Protein AF-A0A7J2HP40-F1 (afdb_monomer_lite)

Secondary structure (DSSP, 8-state):
---HHHHHHHHHHHHHHHHHHHHHHHHHHHHH----TTHHHHHHHHHHHHHHHHHHHHGGGGT--TTTS-HHHHHHHHHHHHHHHHHH-HHHHHHHHHHHHHH-

Foldseek 3Di:
DPDVVVVVVVVCVVVVLVVVVVVVQCVCCVPVVDRDPCVVVVSVVLVVVLLLVLLVVCCVVLVHDPVVDDCVVCVVVSSVSSVVVCVVPVVVVVVSVVVSVVVD

Structure (mmCIF, N/CA/C/O backbone):
data_AF-A0A7J2HP40-F1
#
_entry.id   AF-A0A7J2HP40-F1
#
loop_
_atom_site.group_PDB
_atom_site.id
_atom_site.type_symbol
_atom_site.label_atom_id
_atom_site.label_alt_id
_atom_site.label_comp_id
_atom_site.label_asym_id
_atom_site.label_entity_id
_atom_site.label_seq_id
_atom_site.pdbx_PDB_ins_code
_atom_site.Cartn_x
_atom_site.Cartn_y
_atom_site.Cartn_z
_atom_site.occupancy
_atom_site.B_iso_or_equiv
_atom_site.auth_seq_id
_atom_site.auth_comp_id
_atom_site.auth_asym_id
_atom_site.auth_atom_id
_atom_site.pdbx_PDB_model_num
ATOM 1 N N . MET A 1 1 ? -10.068 -24.746 6.897 1.00 53.28 1 MET A N 1
ATOM 2 C CA . MET A 1 1 ? -9.921 -25.174 5.489 1.00 53.28 1 MET A CA 1
ATOM 3 C C . MET A 1 1 ? -9.202 -24.061 4.757 1.00 53.28 1 MET A C 1
ATOM 5 O O . MET A 1 1 ? -9.600 -22.921 4.938 1.00 53.28 1 MET A O 1
ATOM 9 N N . ILE A 1 2 ? -8.133 -24.363 4.018 1.00 64.50 2 ILE A N 1
ATOM 10 C CA . ILE A 1 2 ? -7.514 -23.382 3.117 1.00 64.50 2 ILE A CA 1
ATOM 11 C C . ILE A 1 2 ? -8.502 -23.160 1.978 1.00 64.50 2 ILE A C 1
ATOM 13 O O . ILE A 1 2 ? -8.853 -24.116 1.286 1.00 64.50 2 ILE A O 1
ATOM 17 N N . ASP A 1 3 ? -8.976 -21.929 1.825 1.00 89.56 3 ASP A N 1
ATOM 18 C CA . ASP A 1 3 ? -9.761 -21.553 0.661 1.00 89.56 3 ASP A CA 1
ATOM 19 C C . ASP A 1 3 ? -8.793 -21.258 -0.489 1.00 89.56 3 ASP A C 1
ATOM 21 O O . ASP A 1 3 ? -8.068 -20.261 -0.486 1.00 89.56 3 ASP A O 1
ATOM 25 N N . VAL A 1 4 ? -8.740 -22.178 -1.453 1.00 92.88 4 VAL A N 1
ATOM 26 C CA . VAL A 1 4 ? -7.866 -22.080 -2.629 1.00 92.88 4 VAL A CA 1
ATOM 27 C C . VAL A 1 4 ? -8.140 -20.790 -3.407 1.00 92.88 4 VAL A C 1
ATOM 29 O O . VAL A 1 4 ? -7.221 -20.223 -3.992 1.00 92.88 4 VAL A O 1
ATOM 32 N N . PHE A 1 5 ? -9.377 -20.289 -3.377 1.00 91.94 5 PHE A N 1
ATOM 33 C CA . PHE A 1 5 ? -9.746 -19.052 -4.050 1.00 91.94 5 PHE A CA 1
ATOM 34 C C . PHE A 1 5 ? -9.066 -17.828 -3.424 1.00 91.94 5 PHE A C 1
ATOM 36 O O . PHE A 1 5 ? -8.462 -17.031 -4.143 1.00 91.94 5 PHE A O 1
ATOM 43 N N . VAL A 1 6 ? -9.096 -17.711 -2.092 1.00 89.75 6 VAL A N 1
ATOM 44 C CA . VAL A 1 6 ? -8.431 -16.617 -1.359 1.00 89.75 6 VAL A CA 1
ATOM 45 C C . VAL A 1 6 ? -6.924 -16.647 -1.606 1.00 89.75 6 VAL A C 1
ATOM 47 O O . VAL A 1 6 ? -6.326 -15.618 -1.899 1.00 89.75 6 VAL A O 1
ATOM 50 N N . LEU A 1 7 ? -6.321 -17.838 -1.600 1.00 92.75 7 LEU A N 1
ATOM 51 C CA . LEU A 1 7 ? -4.894 -17.994 -1.878 1.00 92.75 7 LEU A CA 1
ATOM 52 C C . LEU A 1 7 ? -4.512 -17.512 -3.285 1.00 92.75 7 LEU A C 1
ATOM 54 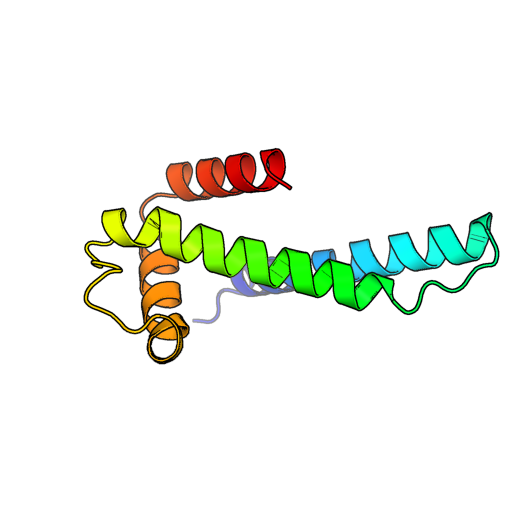O O . LEU A 1 7 ? -3.491 -16.846 -3.453 1.00 92.75 7 LEU A O 1
ATOM 58 N N . ILE A 1 8 ? -5.319 -17.838 -4.298 1.00 95.88 8 ILE A N 1
ATOM 59 C CA . ILE A 1 8 ? -5.086 -17.382 -5.673 1.00 95.88 8 ILE A CA 1
ATOM 60 C C . ILE A 1 8 ? -5.210 -15.857 -5.764 1.00 95.88 8 ILE A C 1
ATOM 62 O O . ILE A 1 8 ? -4.387 -15.228 -6.429 1.00 95.88 8 ILE A O 1
ATOM 66 N N . LEU A 1 9 ? -6.200 -15.260 -5.091 1.00 93.25 9 LEU A N 1
ATOM 67 C CA . LEU A 1 9 ? -6.378 -13.808 -5.054 1.0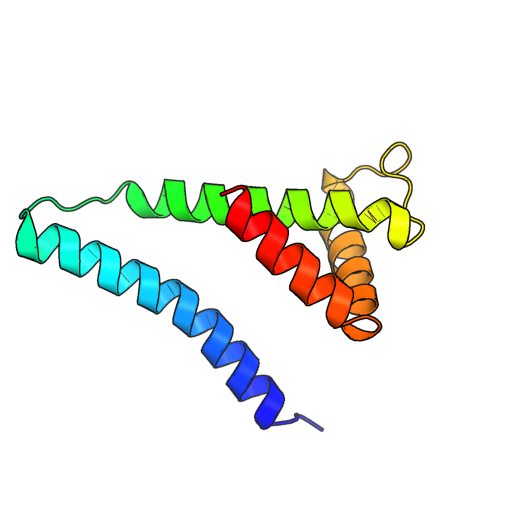0 93.25 9 LEU A CA 1
ATOM 68 C C . LEU A 1 9 ? -5.197 -13.095 -4.392 1.00 93.25 9 LEU A C 1
ATOM 70 O O . LEU A 1 9 ? -4.663 -12.153 -4.977 1.00 93.25 9 LEU A O 1
ATOM 74 N N . ASP A 1 10 ? -4.750 -13.565 -3.229 1.00 91.44 10 ASP A N 1
ATOM 75 C CA . ASP A 1 10 ? -3.609 -12.985 -2.515 1.00 91.44 10 ASP A CA 1
ATOM 76 C C . ASP A 1 10 ? -2.326 -13.093 -3.348 1.00 91.44 10 ASP A C 1
ATOM 78 O O . ASP A 1 10 ? -1.557 -12.132 -3.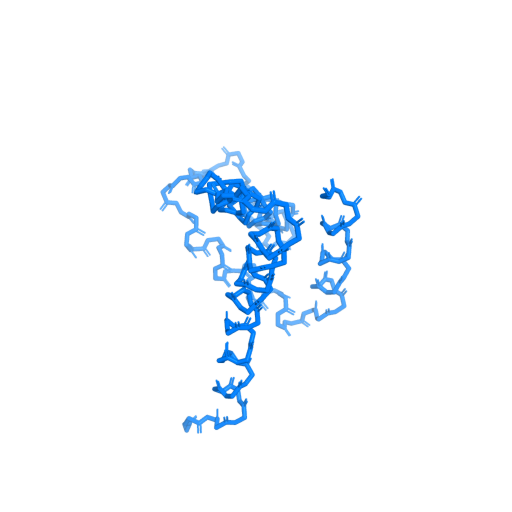466 1.00 91.44 10 ASP A O 1
ATOM 82 N N . PHE A 1 11 ? -2.119 -14.244 -3.995 1.00 94.94 11 PHE A N 1
ATOM 83 C CA . PHE A 1 11 ? -0.998 -14.442 -4.905 1.00 94.94 11 PHE A CA 1
ATOM 84 C C . PHE A 1 11 ? -1.058 -13.489 -6.102 1.00 94.94 11 PHE A C 1
ATOM 86 O O . PHE A 1 11 ? -0.059 -12.845 -6.413 1.00 94.94 11 PHE A O 1
ATOM 93 N N . LEU A 1 12 ? -2.213 -13.368 -6.763 1.00 96.25 12 LEU A N 1
ATOM 94 C CA . LEU A 1 12 ? -2.406 -12.460 -7.897 1.00 96.25 12 LEU A CA 1
ATOM 95 C C . LEU A 1 12 ? -2.175 -11.002 -7.500 1.00 96.25 12 LEU A C 1
ATOM 97 O O . LEU A 1 12 ? -1.515 -10.273 -8.242 1.00 96.25 12 LEU A O 1
ATOM 101 N N . ALA A 1 13 ? -2.681 -10.583 -6.340 1.00 91.81 13 ALA A N 1
ATOM 102 C CA . ALA A 1 13 ? -2.482 -9.238 -5.820 1.00 91.81 13 ALA A CA 1
ATOM 103 C C . ALA A 1 13 ? -0.989 -8.952 -5.614 1.00 91.81 13 ALA A C 1
ATOM 105 O O . ALA A 1 13 ? -0.473 -7.960 -6.129 1.00 91.81 13 ALA A O 1
ATOM 106 N N . PHE A 1 14 ? -0.269 -9.857 -4.945 1.00 92.06 14 PHE A N 1
ATOM 107 C CA . PHE A 1 14 ? 1.164 -9.702 -4.706 1.00 92.06 14 PHE A CA 1
ATOM 108 C C . PHE A 1 14 ? 1.975 -9.749 -6.008 1.00 92.06 14 PHE A C 1
ATOM 110 O O . PHE A 1 14 ? 2.816 -8.887 -6.251 1.00 92.06 14 PHE A O 1
ATOM 117 N N . PHE A 1 15 ? 1.686 -10.706 -6.891 1.00 96.06 15 PHE A N 1
ATOM 118 C CA . PHE A 1 15 ? 2.350 -10.860 -8.185 1.00 96.06 15 PHE A CA 1
ATOM 119 C C . PHE A 1 15 ? 2.180 -9.624 -9.076 1.00 96.06 15 PHE A C 1
ATOM 121 O O . PHE A 1 15 ? 3.145 -9.175 -9.696 1.00 96.06 15 PHE A O 1
ATOM 128 N N . SER A 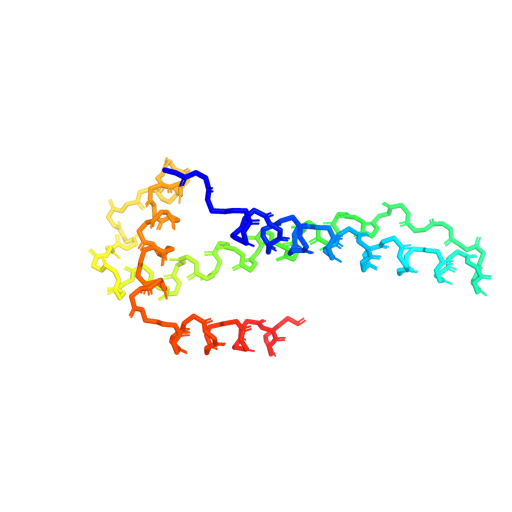1 16 ? 0.982 -9.032 -9.102 1.00 95.31 16 SER A N 1
ATOM 129 C CA . SER A 1 16 ? 0.673 -7.864 -9.936 1.00 95.31 16 SER A CA 1
ATOM 130 C C . SER A 1 16 ? 1.555 -6.658 -9.606 1.00 95.31 16 SER A C 1
ATOM 132 O O . SER A 1 16 ? 1.993 -5.954 -10.515 1.00 95.31 16 SER A O 1
ATOM 134 N N . ILE A 1 17 ? 1.885 -6.451 -8.327 1.00 91.75 17 ILE A N 1
ATOM 135 C CA . ILE A 1 17 ? 2.773 -5.369 -7.870 1.00 91.75 17 ILE A CA 1
ATOM 136 C C . ILE A 1 17 ? 4.156 -5.498 -8.532 1.00 91.75 17 ILE A C 1
ATOM 138 O O . ILE A 1 17 ? 4.665 -4.537 -9.116 1.00 91.75 17 ILE A O 1
ATOM 142 N N . TYR A 1 18 ? 4.750 -6.696 -8.504 1.00 91.69 18 TYR A N 1
ATOM 143 C CA . TYR A 1 18 ? 6.057 -6.951 -9.123 1.00 91.69 18 TYR A CA 1
ATOM 144 C C . TYR A 1 18 ? 5.995 -6.968 -10.647 1.00 91.69 18 TYR A C 1
ATOM 146 O O . TYR A 1 18 ? 6.944 -6.534 -11.302 1.00 91.69 18 TYR A O 1
ATOM 154 N N . LEU A 1 19 ? 4.884 -7.435 -11.218 1.00 95.25 19 LEU A N 1
ATOM 155 C CA . LEU A 1 19 ? 4.668 -7.430 -12.659 1.00 95.25 19 LEU A CA 1
ATOM 156 C C . LEU A 1 19 ? 4.674 -5.997 -13.207 1.00 95.25 19 LEU A C 1
ATOM 158 O O . LEU A 1 19 ? 5.392 -5.720 -14.167 1.00 95.25 19 LEU A O 1
ATOM 162 N N . ILE A 1 20 ? 3.942 -5.076 -12.568 1.00 93.06 20 ILE A N 1
ATOM 163 C CA . ILE A 1 20 ? 3.909 -3.655 -12.948 1.00 93.06 20 ILE A CA 1
ATOM 164 C C . ILE A 1 20 ? 5.319 -3.055 -12.895 1.00 93.06 20 ILE A C 1
ATOM 166 O O . ILE A 1 20 ? 5.755 -2.403 -13.846 1.00 93.06 20 ILE A O 1
ATOM 170 N N . LEU A 1 21 ? 6.058 -3.313 -11.812 1.00 91.62 21 LEU A N 1
ATOM 171 C CA . LEU A 1 21 ? 7.424 -2.819 -11.651 1.00 91.62 21 LEU A CA 1
ATOM 172 C C . LEU A 1 21 ? 8.366 -3.368 -12.736 1.00 91.62 21 LEU A C 1
ATOM 174 O O . LEU A 1 21 ? 9.124 -2.607 -13.338 1.00 91.62 21 LEU A O 1
ATOM 178 N N . SER A 1 22 ? 8.296 -4.672 -13.017 1.00 91.75 22 SER A N 1
ATOM 179 C CA . SER A 1 22 ? 9.127 -5.332 -14.027 1.00 91.75 22 SER A CA 1
ATOM 180 C C . SER A 1 22 ? 8.836 -4.813 -15.434 1.00 91.75 22 SER A C 1
ATOM 182 O O . SER A 1 22 ? 9.765 -4.464 -16.161 1.00 91.75 22 SER A O 1
ATOM 184 N N . ILE A 1 23 ? 7.559 -4.691 -15.809 1.00 93.31 23 ILE A N 1
ATOM 185 C CA . ILE A 1 23 ? 7.162 -4.132 -17.106 1.00 93.31 23 ILE A CA 1
ATOM 186 C C . ILE A 1 23 ? 7.661 -2.690 -17.226 1.00 93.31 23 ILE A C 1
ATOM 188 O O . ILE A 1 23 ? 8.268 -2.345 -18.232 1.00 93.31 23 ILE A O 1
ATOM 192 N N . SER A 1 24 ? 7.481 -1.865 -16.191 1.00 91.38 24 SER A N 1
ATOM 193 C CA . SER A 1 24 ? 7.931 -0.469 -16.189 1.00 91.38 24 SER A CA 1
ATOM 194 C C . SER A 1 24 ? 9.451 -0.330 -16.363 1.00 91.38 24 SER A C 1
ATOM 196 O O . SER A 1 24 ? 9.915 0.552 -17.086 1.00 91.38 24 SER A O 1
ATOM 198 N N . LEU A 1 25 ? 10.243 -1.192 -15.718 1.00 90.00 25 LEU A N 1
ATOM 199 C CA . LEU A 1 25 ? 11.703 -1.213 -15.863 1.00 90.00 25 LEU A CA 1
ATOM 200 C C . LEU A 1 25 ? 12.139 -1.685 -17.252 1.00 90.00 25 LEU A C 1
ATOM 202 O O . LEU A 1 25 ? 12.991 -1.053 -17.871 1.00 90.00 25 LEU A O 1
ATOM 206 N N . ASN A 1 26 ? 11.538 -2.765 -17.753 1.00 90.94 26 ASN A N 1
ATOM 207 C CA . ASN A 1 26 ? 11.845 -3.295 -19.079 1.00 90.94 26 ASN A CA 1
ATOM 208 C C . ASN A 1 26 ? 11.446 -2.320 -20.191 1.00 90.94 26 ASN A C 1
ATOM 210 O O . ASN A 1 26 ? 12.140 -2.235 -21.199 1.00 90.94 26 ASN A O 1
ATOM 214 N N . LEU A 1 27 ? 10.366 -1.558 -20.000 1.00 90.88 27 LEU A N 1
ATOM 215 C CA . LEU A 1 27 ? 9.936 -0.524 -20.936 1.00 90.88 27 LEU A CA 1
ATOM 216 C C . LEU A 1 27 ? 10.942 0.631 -20.984 1.00 90.88 27 LEU A C 1
ATOM 218 O O . LEU A 1 27 ? 11.375 1.021 -22.063 1.00 90.88 27 LEU A O 1
ATOM 222 N N . GLU A 1 28 ? 11.362 1.148 -19.828 1.00 89.69 28 GLU A N 1
ATOM 223 C CA . GLU A 1 28 ? 12.390 2.195 -19.773 1.00 89.69 28 GLU A CA 1
ATOM 224 C C . GLU A 1 28 ? 13.704 1.722 -20.379 1.00 89.69 28 GLU A C 1
ATOM 226 O O . GLU A 1 28 ? 14.262 2.402 -21.238 1.00 89.69 28 GLU A O 1
ATOM 231 N N . TYR A 1 29 ? 14.176 0.540 -19.990 1.00 89.44 29 TYR A N 1
ATOM 232 C CA . TYR A 1 29 ? 15.420 0.004 -20.518 1.00 89.44 29 TYR A CA 1
ATOM 233 C C . TYR A 1 29 ? 15.326 -0.279 -22.022 1.00 89.44 29 TYR A C 1
ATOM 235 O O . TYR A 1 29 ? 16.240 0.060 -22.766 1.00 89.44 29 TYR A O 1
ATOM 243 N N . GLY A 1 30 ? 14.205 -0.832 -22.488 1.00 88.38 30 GLY A N 1
ATOM 244 C CA . GLY A 1 30 ? 13.990 -1.163 -23.894 1.00 88.38 30 GLY A CA 1
ATOM 245 C C . GLY A 1 30 ? 13.889 0.058 -24.810 1.00 88.38 30 GLY A C 1
ATOM 246 O O . GLY A 1 30 ? 14.460 0.043 -25.896 1.00 88.38 30 GLY A O 1
ATOM 247 N N . TYR A 1 31 ? 13.196 1.120 -24.385 1.00 88.75 31 TYR A N 1
ATOM 248 C CA . TYR A 1 31 ? 12.993 2.316 -25.215 1.00 88.75 31 TYR A CA 1
ATOM 249 C C . TYR A 1 31 ? 14.078 3.381 -25.047 1.00 88.75 31 TYR A C 1
ATOM 251 O O . TYR A 1 31 ? 14.382 4.090 -26.003 1.00 88.75 31 TYR A O 1
ATOM 259 N N . THR A 1 32 ? 14.647 3.526 -23.849 1.00 87.81 32 THR A N 1
ATOM 260 C CA . THR A 1 32 ? 15.621 4.593 -23.549 1.00 87.81 32 THR A CA 1
ATOM 261 C C . THR A 1 32 ? 17.055 4.083 -23.433 1.00 87.81 32 THR A C 1
ATOM 263 O O . THR A 1 32 ? 17.987 4.880 -23.496 1.00 87.81 32 THR A O 1
ATOM 266 N N . GLY A 1 33 ? 17.257 2.773 -23.247 1.00 87.50 33 GLY A N 1
ATOM 267 C CA . GLY A 1 33 ? 18.573 2.178 -22.998 1.00 87.50 33 GLY A CA 1
ATOM 268 C C . GLY A 1 33 ? 19.148 2.470 -21.607 1.00 87.50 33 GLY A C 1
ATOM 269 O O . GLY A 1 33 ? 20.266 2.046 -21.315 1.00 87.50 33 GLY A O 1
ATOM 270 N N . ILE A 1 34 ? 18.418 3.185 -20.741 1.00 86.88 34 ILE A N 1
ATOM 271 C CA . ILE A 1 34 ? 18.902 3.619 -19.426 1.00 86.88 34 ILE A CA 1
ATOM 272 C C . ILE A 1 34 ? 18.376 2.668 -18.340 1.00 86.88 34 ILE A C 1
ATOM 274 O O . ILE A 1 34 ? 17.164 2.591 -18.125 1.00 86.88 34 ILE A O 1
ATOM 278 N N . PRO A 1 35 ? 19.252 1.950 -17.613 1.00 82.00 35 PRO A N 1
ATOM 279 C CA . PRO A 1 35 ? 18.826 1.119 -16.496 1.00 82.00 35 PRO A CA 1
ATOM 280 C C . PRO A 1 35 ? 18.547 1.982 -15.254 1.00 82.00 35 PRO A C 1
ATOM 282 O O . PRO A 1 35 ? 19.457 2.544 -14.644 1.00 82.00 35 PRO A O 1
ATOM 285 N N . ASN A 1 36 ? 17.278 2.075 -14.849 1.00 82.75 36 ASN A N 1
ATOM 286 C CA . ASN A 1 36 ? 16.858 2.854 -13.682 1.00 82.75 36 ASN A CA 1
ATOM 287 C C . ASN A 1 36 ? 16.840 2.010 -12.396 1.00 82.75 36 ASN A C 1
ATOM 289 O O . ASN A 1 36 ? 15.790 1.589 -11.909 1.00 82.75 36 ASN A O 1
ATOM 293 N N . PHE A 1 37 ? 18.022 1.780 -11.820 1.00 76.94 37 PHE A N 1
ATOM 294 C CA . PHE A 1 37 ? 18.166 1.024 -10.568 1.00 76.94 37 PHE A CA 1
ATOM 295 C C . PHE A 1 37 ? 17.489 1.702 -9.364 1.00 76.94 37 PHE A C 1
ATOM 297 O O . PHE A 1 37 ? 17.047 1.024 -8.438 1.00 76.94 37 PHE A O 1
ATOM 304 N N . GLY A 1 38 ? 17.364 3.034 -9.382 1.00 83.31 38 GLY A N 1
ATOM 305 C CA . GLY A 1 38 ? 16.756 3.814 -8.300 1.00 83.31 38 GLY A CA 1
ATOM 306 C C . GLY A 1 38 ? 15.227 3.738 -8.243 1.00 83.31 38 GLY A C 1
ATOM 307 O O . GLY A 1 38 ? 14.641 4.086 -7.220 1.00 83.31 38 GLY A O 1
ATOM 308 N N . LYS A 1 39 ? 14.557 3.251 -9.296 1.00 88.06 39 LYS A N 1
ATOM 309 C CA . LYS A 1 39 ? 13.087 3.197 -9.367 1.00 88.06 39 LYS A CA 1
ATOM 310 C C . LYS A 1 39 ? 12.458 2.390 -8.228 1.00 88.06 39 LYS A C 1
ATOM 312 O O . LYS A 1 39 ? 11.410 2.771 -7.711 1.00 88.06 39 LYS A O 1
ATOM 317 N N . VAL A 1 40 ? 13.105 1.302 -7.805 1.00 88.50 40 VAL A N 1
ATOM 318 C CA . VAL A 1 40 ? 12.598 0.439 -6.724 1.00 88.50 40 VAL A CA 1
ATOM 319 C C . VAL A 1 40 ? 12.499 1.203 -5.399 1.00 88.50 40 VAL A C 1
ATOM 321 O O . VAL A 1 40 ? 11.559 0.979 -4.641 1.00 88.50 40 VAL A O 1
ATOM 324 N N . LEU A 1 41 ? 13.411 2.151 -5.143 1.00 89.12 41 LEU A N 1
ATOM 325 C CA . LEU A 1 41 ? 13.374 2.991 -3.943 1.00 89.12 41 LEU A CA 1
ATOM 326 C C . LEU A 1 41 ? 12.130 3.886 -3.927 1.00 89.12 41 LEU A C 1
ATOM 328 O O . LEU A 1 41 ? 11.436 3.946 -2.916 1.00 89.12 41 LEU A O 1
ATOM 332 N N . PHE A 1 42 ? 11.823 4.546 -5.047 1.00 88.50 42 PHE A N 1
ATOM 333 C CA . PHE A 1 42 ? 10.630 5.389 -5.166 1.00 88.50 42 PHE A CA 1
ATOM 334 C C . PHE A 1 42 ? 9.343 4.568 -5.066 1.00 88.50 42 PHE A C 1
ATOM 336 O O . PHE A 1 42 ? 8.398 4.982 -4.397 1.00 88.50 42 PHE A O 1
ATOM 343 N N . PHE A 1 43 ? 9.333 3.369 -5.654 1.00 89.50 43 PHE A N 1
ATOM 344 C CA . PHE A 1 43 ? 8.214 2.439 -5.542 1.00 89.50 43 PHE A CA 1
ATOM 345 C C . PHE A 1 43 ? 7.967 2.009 -4.086 1.00 89.50 43 PHE A C 1
ATOM 347 O O . PHE A 1 43 ? 6.843 2.093 -3.591 1.00 89.50 43 PHE A O 1
ATOM 354 N N . ALA A 1 44 ? 9.025 1.615 -3.369 1.00 90.00 44 ALA A N 1
ATOM 355 C CA . ALA A 1 44 ? 8.946 1.262 -1.954 1.00 90.00 44 ALA A CA 1
ATOM 356 C C . ALA A 1 44 ? 8.515 2.458 -1.088 1.00 90.00 44 ALA A C 1
ATOM 358 O O . ALA A 1 44 ? 7.660 2.314 -0.217 1.00 90.00 44 ALA A O 1
ATOM 359 N N . GLY A 1 45 ? 9.052 3.652 -1.360 1.00 92.38 45 GLY A N 1
ATOM 360 C CA . GLY A 1 45 ? 8.671 4.888 -0.676 1.00 92.38 45 GLY A CA 1
ATOM 361 C C . GLY A 1 45 ? 7.180 5.204 -0.815 1.00 92.38 45 GLY A C 1
ATOM 362 O O . GLY A 1 45 ? 6.530 5.522 0.182 1.00 92.38 45 GLY A O 1
ATOM 363 N N . GLY A 1 46 ? 6.616 5.038 -2.016 1.00 90.38 46 GLY A N 1
ATOM 364 C CA . GLY A 1 46 ? 5.177 5.159 -2.253 1.00 90.38 46 GLY A CA 1
ATOM 365 C C . GLY A 1 46 ? 4.373 4.127 -1.458 1.00 90.38 46 GLY A C 1
ATOM 366 O O . GLY A 1 46 ? 3.464 4.494 -0.716 1.00 90.38 46 GLY A O 1
ATOM 367 N N . ALA A 1 47 ? 4.758 2.849 -1.528 1.00 89.69 47 ALA A N 1
ATOM 368 C CA . ALA A 1 47 ? 4.074 1.767 -0.818 1.00 89.69 47 ALA A CA 1
ATOM 369 C C . ALA A 1 47 ? 4.058 1.971 0.710 1.00 89.69 47 ALA A C 1
ATOM 371 O O . ALA A 1 47 ? 3.010 1.833 1.345 1.00 89.69 47 ALA A O 1
ATOM 372 N N . PHE A 1 48 ? 5.192 2.355 1.306 1.00 90.56 48 PHE A N 1
ATOM 373 C CA . PHE A 1 48 ? 5.276 2.633 2.742 1.00 90.56 48 PHE A CA 1
ATOM 374 C C . PHE A 1 48 ? 4.464 3.865 3.142 1.00 90.56 48 PHE A C 1
ATOM 376 O O . PHE A 1 48 ? 3.775 3.835 4.163 1.00 90.56 48 PHE A O 1
ATOM 383 N N . THR A 1 49 ? 4.506 4.926 2.331 1.00 91.88 49 THR A N 1
ATOM 384 C CA . THR A 1 49 ? 3.722 6.143 2.574 1.00 91.88 49 THR A CA 1
ATOM 385 C C . THR A 1 49 ? 2.231 5.837 2.567 1.00 91.88 49 THR A C 1
ATOM 387 O O . THR A 1 49 ? 1.546 6.132 3.543 1.00 91.88 49 THR A O 1
ATOM 390 N N . VAL A 1 50 ? 1.735 5.185 1.513 1.00 92.19 50 VAL A N 1
ATOM 391 C CA . VAL A 1 50 ? 0.314 4.851 1.361 1.00 92.19 50 VAL A CA 1
ATOM 392 C C . VAL A 1 50 ? -0.152 3.909 2.474 1.00 92.19 50 VAL A C 1
ATOM 394 O O . VAL A 1 50 ? -1.189 4.163 3.083 1.00 92.19 50 VAL A O 1
ATOM 397 N N . GLY A 1 51 ? 0.626 2.875 2.816 1.00 90.44 51 GLY A N 1
ATOM 398 C CA . GLY A 1 51 ? 0.281 1.946 3.898 1.00 90.44 51 GLY A CA 1
ATOM 399 C C . GLY A 1 51 ? 0.206 2.618 5.275 1.00 90.44 51 GLY A C 1
ATOM 400 O O . GLY A 1 51 ? -0.742 2.398 6.038 1.00 90.44 51 GLY A O 1
ATOM 401 N N . ALA A 1 52 ? 1.169 3.492 5.587 1.00 90.12 52 ALA A N 1
ATOM 402 C CA . ALA A 1 52 ? 1.162 4.255 6.833 1.00 90.12 52 ALA A CA 1
ATOM 403 C C . ALA A 1 52 ? -0.004 5.253 6.885 1.00 90.12 52 ALA A C 1
ATOM 405 O O . ALA A 1 52 ? -0.653 5.400 7.922 1.00 90.12 52 ALA A O 1
ATOM 406 N N . LEU A 1 53 ? -0.282 5.928 5.770 1.00 92.31 53 LEU A N 1
ATOM 407 C CA . LEU A 1 53 ? -1.311 6.955 5.671 1.00 92.31 53 LEU A CA 1
ATOM 408 C C . LEU A 1 53 ? -2.717 6.342 5.752 1.00 92.31 53 LEU A C 1
ATOM 410 O O . LEU A 1 53 ? -3.528 6.812 6.548 1.00 92.31 53 LEU A O 1
ATOM 414 N N . ALA A 1 54 ? -2.970 5.232 5.051 1.00 92.44 54 ALA A N 1
ATOM 415 C CA . ALA A 1 54 ? -4.220 4.474 5.141 1.00 92.44 54 ALA A CA 1
ATOM 416 C C . ALA A 1 54 ? -4.538 4.064 6.587 1.00 92.44 54 ALA A C 1
ATOM 418 O O . ALA A 1 54 ? -5.630 4.324 7.096 1.00 92.44 54 ALA A O 1
ATOM 419 N N . SER A 1 55 ? -3.547 3.482 7.271 1.00 91.19 55 SER A N 1
ATOM 420 C CA . SER A 1 55 ? -3.695 3.006 8.649 1.00 91.19 55 SER A CA 1
ATOM 421 C C . SER A 1 55 ? -4.014 4.143 9.620 1.00 91.19 55 SER A C 1
ATOM 423 O O . SER A 1 55 ? -4.795 3.963 10.550 1.00 91.19 55 SER A O 1
ATOM 425 N N . ARG A 1 56 ? -3.437 5.333 9.405 1.00 90.12 56 ARG A N 1
ATOM 426 C CA . ARG A 1 56 ? -3.673 6.515 10.247 1.00 90.12 56 ARG A CA 1
ATOM 427 C C . ARG A 1 56 ? -5.016 7.177 9.972 1.00 90.12 56 ARG A C 1
ATOM 429 O O . ARG A 1 56 ? -5.685 7.554 10.922 1.00 90.12 56 ARG A O 1
ATOM 436 N N . ILE A 1 57 ? -5.435 7.293 8.714 1.00 92.00 57 ILE A N 1
ATOM 437 C CA . ILE A 1 57 ? -6.750 7.871 8.395 1.00 92.00 57 ILE A CA 1
ATOM 438 C C . ILE A 1 57 ? -7.873 7.029 9.005 1.00 92.00 57 ILE A C 1
ATOM 440 O O . ILE A 1 57 ? -8.842 7.579 9.521 1.00 92.00 57 ILE A O 1
ATOM 444 N N . ILE A 1 58 ? -7.734 5.703 8.976 1.00 93.06 58 ILE A N 1
ATOM 445 C CA . ILE A 1 58 ? -8.770 4.789 9.463 1.00 93.06 58 ILE A CA 1
ATOM 446 C C . ILE A 1 58 ? -8.686 4.542 10.972 1.00 93.06 58 ILE A C 1
ATOM 448 O O . ILE A 1 58 ? -9.702 4.213 11.576 1.00 93.06 58 ILE A O 1
ATOM 452 N N . ALA A 1 59 ? -7.538 4.768 11.618 1.00 91.12 59 ALA A 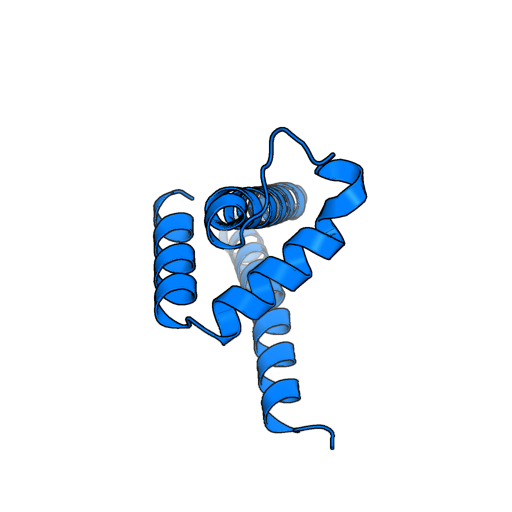N 1
ATOM 453 C CA . ALA A 1 59 ? -7.367 4.545 13.058 1.00 91.12 59 ALA A CA 1
ATOM 454 C C . ALA A 1 59 ? -8.498 5.121 13.946 1.00 91.12 59 ALA A C 1
ATOM 456 O O . ALA A 1 59 ? -9.017 4.362 14.771 1.00 91.12 59 ALA A O 1
ATOM 457 N N . PRO A 1 60 ? -8.967 6.376 13.762 1.00 88.81 60 PRO A N 1
ATOM 458 C CA . PRO A 1 60 ? -10.069 6.919 14.558 1.00 88.81 60 PRO A CA 1
ATOM 459 C C . PRO A 1 60 ? -11.384 6.154 14.370 1.00 88.81 60 PRO A C 1
ATOM 461 O O . PRO A 1 60 ? -12.127 5.967 15.330 1.00 88.81 60 PRO A O 1
ATOM 464 N N . LEU A 1 61 ? -11.657 5.667 13.153 1.00 88.50 61 LEU A N 1
ATOM 465 C CA . LEU A 1 61 ? -12.866 4.898 12.836 1.00 88.50 61 LEU A CA 1
ATOM 466 C C . LEU A 1 61 ? -12.852 3.502 13.471 1.00 88.50 61 LEU A C 1
ATOM 468 O O . LEU A 1 61 ? -13.908 2.945 13.746 1.00 88.50 61 LEU A O 1
ATOM 472 N N . VAL A 1 62 ? -11.666 2.964 13.768 1.00 88.56 62 VAL A N 1
ATOM 473 C CA . VAL A 1 62 ? -11.490 1.674 14.460 1.00 88.56 62 VAL A CA 1
ATOM 474 C C . VAL A 1 62 ? -11.367 1.855 15.984 1.00 88.56 62 VAL A C 1
ATOM 476 O O . VAL A 1 62 ? -10.985 0.936 16.713 1.00 88.56 62 VAL A O 1
ATOM 479 N N . GLY A 1 63 ? -11.676 3.053 16.494 1.00 85.50 63 GLY A N 1
ATOM 480 C CA . GLY A 1 63 ? -11.628 3.375 17.921 1.00 85.50 63 GLY A CA 1
ATOM 481 C C . GLY A 1 63 ? -10.207 3.445 18.486 1.00 85.50 63 GLY A C 1
ATOM 482 O O . GLY A 1 63 ? -10.004 3.231 19.679 1.00 85.50 63 GLY A O 1
ATOM 483 N N . VAL A 1 64 ? -9.209 3.694 17.634 1.00 85.88 64 VAL A N 1
ATOM 484 C CA . VAL A 1 64 ? -7.813 3.867 18.035 1.00 85.88 64 VAL A CA 1
ATOM 485 C C . VAL A 1 64 ? -7.462 5.351 18.038 1.00 85.88 64 VAL A C 1
ATOM 487 O O . VAL A 1 64 ? -7.435 6.000 16.992 1.00 85.88 64 VAL A O 1
ATOM 490 N N . ASN A 1 65 ? -7.136 5.880 19.219 1.00 83.38 65 ASN A N 1
ATOM 491 C CA . ASN A 1 65 ? -6.630 7.239 19.344 1.00 83.38 65 ASN A CA 1
ATOM 492 C C . ASN A 1 65 ? -5.130 7.285 19.016 1.00 83.38 65 ASN A C 1
ATOM 494 O O . ASN A 1 65 ? -4.297 6.780 19.765 1.00 83.38 65 ASN A O 1
ATOM 498 N N . LEU A 1 66 ? -4.775 7.919 17.899 1.00 79.50 66 LEU A N 1
ATOM 499 C CA . LEU A 1 66 ? -3.387 8.059 17.444 1.00 79.50 66 LEU A CA 1
ATOM 500 C C . LEU A 1 66 ? -2.493 8.838 18.421 1.00 79.50 66 LEU A C 1
ATOM 502 O O . LEU A 1 66 ? -1.279 8.673 18.373 1.00 79.50 66 LEU A O 1
ATOM 506 N N . ALA A 1 67 ? -3.067 9.676 19.289 1.00 78.25 67 ALA A N 1
ATOM 507 C CA . ALA A 1 67 ? -2.308 10.445 20.276 1.00 78.25 67 ALA A CA 1
ATOM 508 C C . ALA A 1 67 ? -1.835 9.596 21.469 1.00 78.25 67 ALA A C 1
ATOM 510 O O . ALA A 1 67 ? -0.882 9.964 22.150 1.00 78.25 67 ALA A O 1
ATOM 511 N N . GLU A 1 68 ? -2.496 8.467 21.724 1.00 77.00 68 GLU A N 1
ATOM 512 C CA . GLU A 1 68 ? -2.253 7.620 22.898 1.00 77.00 68 GLU A CA 1
ATOM 513 C C . GLU A 1 68 ? -1.382 6.400 22.575 1.00 77.00 68 GLU A C 1
ATOM 515 O O . GLU A 1 68 ? -0.870 5.743 23.483 1.00 77.00 68 GLU A O 1
ATOM 520 N N . ILE A 1 69 ? -1.198 6.084 21.288 1.00 78.19 69 ILE A N 1
ATOM 521 C CA . ILE A 1 69 ? -0.499 4.877 20.846 1.00 78.19 69 ILE A CA 1
ATOM 522 C C . ILE A 1 69 ? 0.770 5.239 20.085 1.00 78.19 69 ILE A C 1
ATOM 524 O O . ILE A 1 69 ? 0.745 5.974 19.100 1.00 78.19 69 ILE A O 1
ATOM 528 N N . ASP A 1 70 ? 1.881 4.625 20.488 1.00 83.31 70 ASP A N 1
ATOM 529 C CA . ASP A 1 70 ? 3.109 4.649 19.703 1.00 83.31 70 ASP A CA 1
ATOM 530 C C . ASP A 1 70 ? 2.926 3.830 18.414 1.00 83.31 70 ASP A C 1
ATOM 532 O O . ASP A 1 70 ? 2.980 2.594 18.404 1.00 83.31 70 ASP A O 1
ATOM 536 N N . PHE A 1 71 ? 2.703 4.541 17.309 1.00 81.06 71 PHE A N 1
ATOM 537 C CA . PHE A 1 71 ? 2.504 3.945 15.992 1.00 81.06 71 PHE A CA 1
ATOM 538 C C . PHE A 1 71 ? 3.688 3.073 15.565 1.00 81.06 71 PHE A C 1
ATOM 540 O O . PHE A 1 71 ? 3.480 2.046 14.927 1.00 81.06 71 PHE A O 1
ATOM 547 N N . VAL A 1 72 ? 4.925 3.438 15.915 1.00 83.19 72 VAL A N 1
ATOM 548 C CA . VAL A 1 72 ? 6.109 2.676 15.492 1.00 83.19 72 VAL A CA 1
ATOM 549 C C . VAL A 1 72 ? 6.080 1.288 16.120 1.00 83.19 72 VAL A C 1
ATOM 551 O O . VAL A 1 72 ? 6.299 0.294 15.428 1.00 83.19 72 VAL A O 1
ATOM 554 N N . LYS A 1 73 ? 5.724 1.206 17.404 1.00 86.12 73 LYS A N 1
ATOM 555 C CA . LYS A 1 73 ? 5.677 -0.052 18.153 1.00 86.12 73 LYS A CA 1
ATOM 556 C C . LYS A 1 73 ? 4.443 -0.904 17.841 1.00 86.12 73 LYS A C 1
ATOM 558 O O . LYS A 1 73 ? 4.539 -2.128 17.839 1.00 86.12 73 LYS A O 1
ATOM 563 N N . TYR A 1 74 ? 3.298 -0.277 17.570 1.00 86.56 74 TYR A N 1
ATOM 564 C CA . TYR A 1 74 ? 2.009 -0.966 17.421 1.00 86.56 74 TYR A CA 1
ATOM 565 C C . TYR A 1 74 ? 1.443 -0.956 15.992 1.00 86.56 74 TYR A C 1
ATOM 567 O O . TYR A 1 74 ? 0.268 -1.277 15.803 1.00 86.56 74 TYR A O 1
ATOM 575 N N . ASN A 1 75 ? 2.257 -0.642 14.975 1.00 87.38 75 ASN A N 1
ATOM 576 C CA . ASN A 1 75 ? 1.810 -0.594 13.575 1.00 87.38 75 ASN A CA 1
ATOM 577 C C . ASN A 1 75 ? 1.120 -1.896 13.125 1.00 87.38 75 ASN A C 1
ATOM 579 O O . ASN A 1 75 ? 0.063 -1.836 12.504 1.00 87.38 75 ASN A O 1
ATOM 583 N N . ALA A 1 76 ? 1.658 -3.061 13.499 1.00 88.25 76 ALA A N 1
ATOM 584 C CA . ALA A 1 76 ? 1.113 -4.352 13.087 1.00 88.25 76 ALA A CA 1
ATOM 585 C C . ALA A 1 76 ? -0.261 -4.611 13.719 1.00 88.25 76 ALA A C 1
ATOM 587 O O . ALA A 1 76 ? -1.183 -5.068 13.049 1.00 88.25 76 ALA A O 1
ATOM 588 N N . PHE A 1 77 ? -0.423 -4.256 14.997 1.00 89.19 77 PHE A N 1
ATOM 589 C CA . PHE A 1 77 ? -1.704 -4.360 15.694 1.00 89.19 77 PHE A CA 1
ATOM 590 C C . PHE A 1 77 ? -2.763 -3.447 15.068 1.00 89.19 77 PHE A C 1
ATOM 592 O O . PHE A 1 77 ? -3.895 -3.875 14.838 1.00 89.19 77 PHE A O 1
ATOM 599 N N . LEU A 1 78 ? -2.388 -2.203 14.753 1.00 90.50 78 LEU A N 1
ATOM 600 C CA . LEU A 1 78 ? -3.273 -1.270 14.066 1.00 90.50 78 LEU A CA 1
ATOM 601 C C . LEU A 1 78 ? -3.635 -1.775 12.664 1.00 90.50 78 LEU A C 1
ATOM 603 O O . LEU A 1 78 ? -4.804 -1.736 12.301 1.00 90.50 78 LEU A O 1
ATOM 607 N N . GLY A 1 79 ? -2.669 -2.310 11.915 1.00 90.06 79 GLY A N 1
ATOM 608 C CA . GLY A 1 79 ? -2.896 -2.891 10.593 1.00 90.06 79 GLY A CA 1
ATOM 609 C C . GLY A 1 79 ? -3.921 -4.024 10.620 1.00 90.06 79 GLY A C 1
ATOM 610 O O . GLY A 1 79 ? -4.858 -4.011 9.832 1.00 90.06 79 GLY A O 1
ATOM 611 N N . ILE A 1 80 ? -3.822 -4.949 11.581 1.00 91.56 80 ILE A N 1
ATOM 612 C CA . ILE A 1 80 ? -4.807 -6.034 11.748 1.00 91.56 80 ILE A CA 1
ATOM 613 C C . ILE A 1 80 ? -6.204 -5.465 12.029 1.00 91.56 80 ILE A C 1
ATOM 615 O O . ILE A 1 80 ? -7.183 -5.882 11.413 1.00 91.56 80 ILE A O 1
ATOM 619 N N . LYS A 1 81 ? -6.301 -4.488 12.937 1.00 92.50 81 LYS A N 1
ATOM 620 C CA . LYS A 1 81 ? -7.565 -3.818 13.266 1.00 92.50 81 LYS A CA 1
ATOM 621 C C . LYS A 1 81 ? -8.193 -3.128 12.052 1.00 92.50 81 LYS A C 1
ATOM 623 O O . LYS A 1 81 ? -9.388 -3.279 11.818 1.00 92.50 81 LYS A O 1
ATOM 628 N N . VAL A 1 82 ? -7.389 -2.408 11.275 1.00 93.06 82 VAL A N 1
ATOM 629 C CA . VAL A 1 82 ? -7.816 -1.726 10.045 1.00 93.06 82 VAL A CA 1
ATOM 630 C C . VAL A 1 82 ? -8.264 -2.736 8.985 1.00 93.06 82 VAL A C 1
ATOM 632 O O . VAL A 1 82 ? -9.320 -2.553 8.388 1.00 93.06 82 VAL A O 1
ATOM 635 N N . THR A 1 83 ? -7.528 -3.833 8.795 1.00 92.75 83 THR A N 1
ATOM 636 C CA . THR A 1 83 ? -7.907 -4.905 7.862 1.00 92.75 83 THR A CA 1
ATOM 637 C C . THR A 1 83 ? -9.239 -5.546 8.242 1.00 92.75 83 THR A C 1
ATOM 639 O O . THR A 1 83 ? -10.091 -5.726 7.377 1.00 92.75 83 THR A O 1
ATOM 642 N N . ASN A 1 84 ? -9.460 -5.838 9.526 1.00 93.50 84 ASN A N 1
ATOM 643 C CA . ASN A 1 84 ? -10.739 -6.383 9.988 1.00 93.50 84 ASN A CA 1
ATOM 644 C C . ASN A 1 84 ? -11.889 -5.394 9.749 1.00 93.50 84 ASN A C 1
ATOM 646 O O . ASN A 1 84 ? -12.934 -5.779 9.233 1.00 93.50 84 ASN A O 1
ATOM 650 N N . PHE A 1 85 ? -11.671 -4.106 10.027 1.00 94.81 85 PHE A N 1
ATOM 651 C CA . PHE A 1 85 ? -12.656 -3.060 9.747 1.00 94.81 85 PHE A CA 1
ATOM 652 C C . PHE A 1 85 ? -12.995 -2.951 8.250 1.00 94.81 85 PHE A C 1
ATOM 654 O O . PHE A 1 85 ? -14.156 -2.765 7.885 1.00 94.81 85 PHE A O 1
ATOM 661 N N . PHE A 1 86 ? -12.001 -3.096 7.370 1.00 94.56 86 PHE A N 1
ATOM 662 C CA . PHE A 1 86 ? -12.211 -3.132 5.921 1.00 94.56 86 PHE A CA 1
ATOM 663 C C . PHE A 1 86 ? -12.947 -4.384 5.447 1.00 94.56 86 PHE A C 1
ATOM 665 O O . PHE A 1 86 ? -13.760 -4.283 4.529 1.00 94.56 86 PHE A O 1
ATOM 672 N N . ALA A 1 87 ? -12.701 -5.536 6.071 1.00 92.62 87 ALA A N 1
ATOM 673 C CA . ALA A 1 87 ? -13.433 -6.763 5.775 1.00 92.62 87 ALA A CA 1
ATOM 674 C C . ALA A 1 87 ? -14.925 -6.632 6.133 1.00 92.62 87 ALA A C 1
ATOM 676 O O . ALA A 1 87 ? -15.779 -7.110 5.391 1.00 92.62 87 ALA A O 1
ATOM 677 N N . GLU A 1 88 ? -15.239 -5.935 7.228 1.00 95.25 88 GLU A N 1
ATOM 678 C CA . GLU A 1 88 ? -16.617 -5.620 7.627 1.00 95.25 88 GLU A CA 1
ATOM 679 C C . GLU A 1 88 ? -17.257 -4.542 6.738 1.00 95.25 88 GLU A C 1
ATOM 681 O O . GLU A 1 88 ? -18.456 -4.597 6.462 1.00 95.25 88 GLU A O 1
ATOM 686 N N . ASN A 1 89 ? -16.465 -3.581 6.243 1.00 95.50 89 ASN A N 1
ATOM 687 C CA . ASN A 1 89 ? -16.938 -2.445 5.447 1.00 95.50 89 ASN A CA 1
ATOM 688 C C . ASN A 1 89 ? -16.204 -2.315 4.093 1.00 95.50 89 ASN A C 1
ATOM 690 O O . ASN A 1 89 ? -15.430 -1.367 3.896 1.00 95.50 89 ASN A O 1
ATOM 694 N N . PRO A 1 90 ? -16.490 -3.189 3.103 1.00 93.81 90 PRO A N 1
ATOM 695 C CA . PRO A 1 90 ? -15.776 -3.196 1.819 1.00 93.81 90 PRO A CA 1
ATOM 696 C C . PRO A 1 90 ? -15.889 -1.885 1.029 1.00 93.81 90 PRO A C 1
ATOM 698 O O . PRO A 1 90 ? -14.983 -1.508 0.288 1.00 93.81 90 PRO A O 1
ATOM 701 N N . HIS A 1 91 ? -16.996 -1.160 1.203 1.00 95.44 91 HIS A N 1
ATOM 702 C CA . HIS A 1 91 ? -17.230 0.132 0.560 1.00 95.44 91 HIS A CA 1
ATOM 703 C C . HIS A 1 91 ? -16.244 1.207 1.046 1.00 95.44 91 HIS A C 1
ATOM 705 O O . HIS A 1 91 ? -15.752 1.994 0.238 1.00 95.44 91 HIS A O 1
ATOM 711 N N . ILE A 1 92 ? -15.898 1.208 2.340 1.00 95.19 92 ILE A N 1
ATOM 712 C CA . ILE A 1 92 ? -14.900 2.129 2.903 1.00 95.19 92 ILE A CA 1
ATOM 713 C C . ILE A 1 92 ? -13.506 1.745 2.410 1.00 95.19 92 ILE A C 1
ATOM 715 O O . ILE A 1 92 ? -12.725 2.625 2.062 1.00 95.19 92 ILE A O 1
ATOM 719 N N . ALA A 1 93 ? -13.206 0.446 2.319 1.00 94.00 93 ALA A N 1
ATOM 720 C CA . ALA A 1 93 ? -11.933 -0.037 1.785 1.00 94.00 93 ALA A CA 1
ATOM 721 C C . ALA A 1 93 ? -11.706 0.433 0.337 1.00 94.00 93 ALA A C 1
ATOM 723 O O . ALA A 1 93 ? -10.651 0.980 0.015 1.00 94.00 93 ALA A O 1
ATOM 724 N N . LEU A 1 94 ? -12.725 0.297 -0.518 1.00 94.69 94 LEU A N 1
ATOM 725 C CA . LEU A 1 94 ? -12.696 0.787 -1.899 1.00 94.69 94 LEU A CA 1
ATOM 726 C C . LEU A 1 94 ? -12.550 2.309 -1.977 1.00 94.69 94 LEU A C 1
ATOM 728 O O . LEU A 1 94 ? -11.739 2.808 -2.755 1.00 94.69 94 LEU A O 1
ATOM 732 N N . LEU A 1 95 ? -13.302 3.051 -1.161 1.00 95.38 95 LEU A N 1
ATOM 733 C CA . LEU A 1 95 ? -13.217 4.509 -1.128 1.00 95.38 95 LEU A CA 1
ATOM 734 C C . LEU A 1 95 ? -11.828 4.980 -0.683 1.00 95.38 95 LEU A C 1
ATOM 736 O O . LEU A 1 95 ? -11.266 5.881 -1.299 1.00 95.38 95 LEU A O 1
ATOM 740 N N . MET A 1 96 ? -11.243 4.334 0.326 1.00 94.38 96 MET A N 1
ATOM 741 C CA . MET A 1 96 ? -9.875 4.603 0.767 1.00 94.38 96 MET A CA 1
ATOM 742 C C . MET A 1 96 ? -8.848 4.294 -0.317 1.00 94.38 96 MET A C 1
ATOM 744 O O . MET A 1 96 ? -7.938 5.089 -0.531 1.00 94.38 96 MET A O 1
ATOM 748 N N . PHE A 1 97 ? -8.997 3.173 -1.022 1.00 92.94 97 PHE A N 1
ATOM 749 C CA . PHE A 1 97 ? -8.118 2.815 -2.131 1.00 92.94 97 PHE A CA 1
ATOM 750 C C . PHE A 1 97 ? -8.141 3.879 -3.238 1.00 92.94 97 PHE A C 1
ATOM 752 O O . PHE A 1 97 ? -7.088 4.364 -3.644 1.00 92.94 97 PHE A O 1
ATOM 759 N N . ILE A 1 98 ? -9.332 4.304 -3.671 1.00 95.38 98 ILE A N 1
ATOM 760 C CA . ILE A 1 98 ? -9.491 5.339 -4.704 1.00 95.38 98 ILE A CA 1
ATOM 761 C C . ILE A 1 98 ? -8.971 6.696 -4.213 1.00 95.38 98 ILE A C 1
ATOM 763 O O . ILE A 1 98 ? -8.279 7.389 -4.954 1.00 95.38 98 ILE A O 1
ATOM 767 N N . ALA A 1 99 ? -9.262 7.074 -2.966 1.00 94.94 99 ALA A N 1
ATOM 768 C CA . ALA A 1 99 ? -8.799 8.335 -2.393 1.00 94.94 99 ALA A CA 1
ATOM 769 C C . ALA A 1 99 ? -7.267 8.406 -2.317 1.00 94.94 99 ALA A C 1
ATOM 771 O O . ALA A 1 99 ? -6.685 9.438 -2.640 1.00 94.94 99 ALA A O 1
ATOM 772 N N . LEU 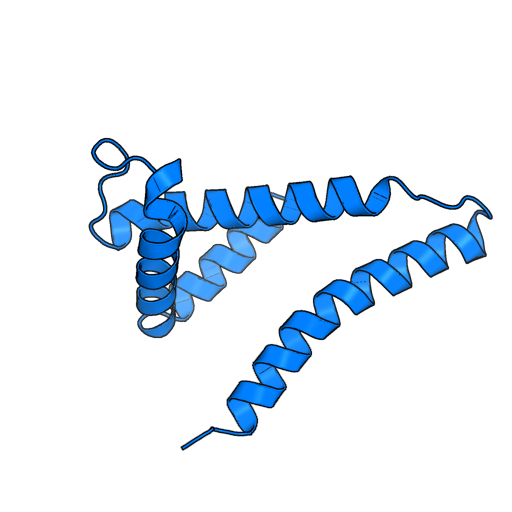A 1 100 ? -6.608 7.310 -1.930 1.00 93.62 100 LEU A N 1
ATOM 773 C CA . LEU A 1 100 ? -5.147 7.237 -1.872 1.00 93.62 100 LEU A CA 1
ATOM 774 C C . LEU A 1 100 ? -4.515 7.209 -3.264 1.00 93.62 100 LEU A C 1
ATOM 776 O O . LEU A 1 100 ? -3.471 7.825 -3.450 1.00 93.62 100 LEU A O 1
ATOM 780 N N . LEU A 1 101 ? -5.155 6.558 -4.240 1.00 91.00 101 LEU A N 1
ATOM 781 C CA . LEU A 1 101 ? -4.732 6.618 -5.640 1.00 91.00 101 LEU A CA 1
ATOM 782 C C . LEU A 1 101 ? -4.839 8.026 -6.227 1.00 91.00 101 LEU A C 1
ATOM 784 O O . LEU A 1 101 ? -3.985 8.408 -7.009 1.00 91.00 101 LEU A O 1
ATOM 788 N N . ALA A 1 102 ? -5.871 8.792 -5.867 1.00 91.75 102 ALA A N 1
ATOM 789 C CA . ALA A 1 102 ? -6.035 10.164 -6.346 1.00 91.75 102 ALA A CA 1
ATOM 790 C C . ALA A 1 102 ? -5.028 11.150 -5.726 1.00 91.75 102 ALA A C 1
ATOM 792 O O . ALA A 1 102 ? -4.819 12.233 -6.266 1.00 91.75 102 ALA A O 1
ATOM 793 N N . LEU A 1 103 ? -4.453 10.800 -4.571 1.00 87.19 103 LEU A N 1
ATOM 794 C CA . LEU A 1 103 ? -3.484 11.625 -3.848 1.00 87.19 103 LEU A CA 1
ATOM 795 C C . LEU A 1 103 ? -2.035 11.344 -4.291 1.00 87.19 103 LEU A C 1
ATOM 797 O O . LEU A 1 103 ? -1.180 12.211 -4.120 1.00 87.19 103 LEU A O 1
ATOM 801 N N . ALA A 1 104 ? -1.773 10.148 -4.828 1.00 77.06 104 ALA A N 1
ATOM 802 C CA . ALA A 1 104 ? -0.469 9.688 -5.315 1.00 77.06 104 ALA A CA 1
ATOM 803 C C . ALA A 1 104 ? -0.175 10.156 -6.749 1.00 77.06 104 ALA A C 1
ATOM 805 O O . ALA A 1 104 ? 1.014 10.445 -7.017 1.00 77.06 104 ALA A O 1
#

Radius of gyration: 17.03 Å; chains: 1; bounding box: 36×37×48 Å

pLDDT: mean 89.45, std 6.24, range [53.28, 96.25]

Sequence (104 aa):
MIDVFVLILDFLAFFSIYLILSISLNLEYGYTGIPNFGKVLFFAGGAFTVGALASRIIAPLVGVNLAEIDFVKYNAFLGIKVTNFFAENPHIALLMFIALLALA